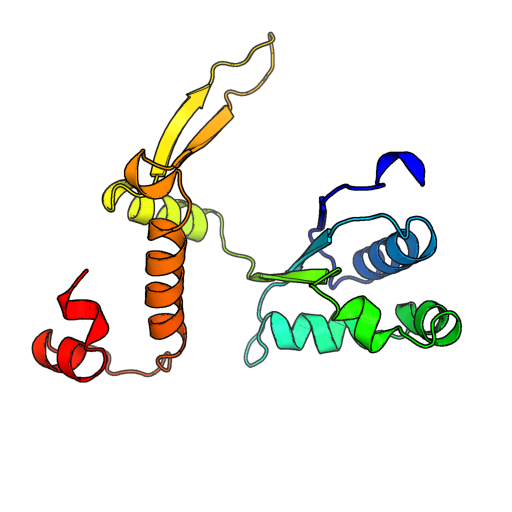Protein AF-A0A067C9K8-F1 (afdb_monomer)

InterPro domains:
  IPR013120 Fatty acyl-CoA reductase-like, NAD-binding domain [PF07993] (12-71)
  IPR026055 Fatty acyl-CoA reductase [PTHR11011] (2-94)
  IPR036291 NAD(P)-binding domain superfamily [SSF51735] (4-48)

Structure (mmCIF, N/CA/C/O backbone):
data_AF-A0A067C9K8-F1
#
_entry.id   AF-A0A067C9K8-F1
#
loop_
_atom_site.group_PDB
_atom_site.id
_atom_site.type_sym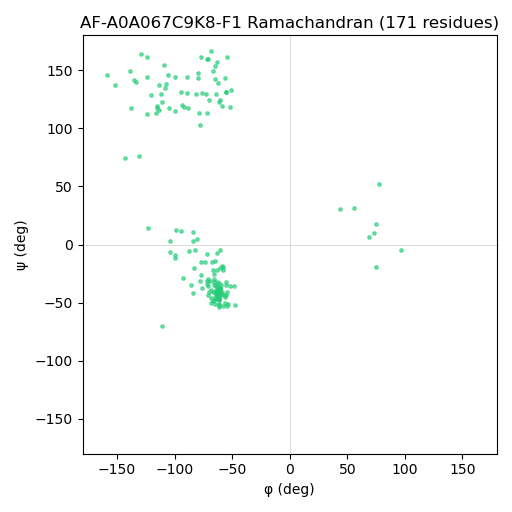bol
_atom_site.label_atom_id
_atom_site.label_alt_id
_atom_site.label_comp_id
_atom_site.label_asym_id
_atom_site.label_entity_id
_atom_site.label_seq_id
_atom_site.pdbx_PDB_ins_code
_atom_site.Cartn_x
_atom_site.Cartn_y
_atom_site.Cartn_z
_atom_site.occupancy
_atom_site.B_iso_or_equiv
_atom_site.auth_seq_id
_atom_site.auth_comp_id
_atom_site.auth_asym_id
_atom_site.auth_atom_id
_atom_site.pdbx_PDB_model_num
ATOM 1 N N . MET A 1 1 ? -20.841 9.769 6.646 1.00 53.81 1 MET A N 1
ATOM 2 C CA . MET A 1 1 ? -19.483 9.442 6.145 1.00 53.81 1 MET A CA 1
ATOM 3 C C . MET A 1 1 ? -19.339 7.938 5.972 1.00 53.81 1 MET A C 1
ATOM 5 O O . MET A 1 1 ? -18.773 7.542 4.965 1.00 53.81 1 MET A O 1
ATOM 9 N N . GLU A 1 2 ? -19.888 7.146 6.898 1.00 64.06 2 GLU A N 1
ATOM 10 C CA . GLU A 1 2 ? -19.815 5.675 6.917 1.00 64.06 2 GLU A CA 1
ATOM 11 C C . GLU A 1 2 ? -20.305 5.052 5.594 1.00 64.06 2 GLU A C 1
ATOM 13 O O . GLU A 1 2 ? -19.529 4.391 4.912 1.00 64.06 2 GLU A O 1
ATOM 18 N N . ASP A 1 3 ? -21.494 5.426 5.113 1.00 77.75 3 ASP A N 1
ATOM 19 C CA . ASP A 1 3 ? -22.035 4.878 3.853 1.00 77.75 3 ASP A CA 1
ATOM 20 C C . ASP A 1 3 ? -21.243 5.269 2.596 1.00 77.75 3 ASP A C 1
ATOM 22 O O . ASP A 1 3 ? -21.287 4.584 1.577 1.00 77.75 3 ASP A O 1
ATOM 26 N N . PHE A 1 4 ? -20.519 6.395 2.624 1.00 85.38 4 PHE A N 1
ATOM 27 C CA . PHE A 1 4 ? -19.837 6.883 1.425 1.00 85.38 4 PHE A CA 1
ATOM 28 C C . PHE A 1 4 ? -18.624 6.024 1.064 1.00 85.38 4 PHE A C 1
ATOM 30 O O . PHE A 1 4 ? -18.295 5.934 -0.119 1.00 85.38 4 PHE A O 1
ATOM 37 N N . TYR A 1 5 ? -17.943 5.436 2.049 1.00 84.31 5 TYR A N 1
ATOM 38 C CA . TYR A 1 5 ? -16.722 4.652 1.832 1.00 84.31 5 TYR A CA 1
ATOM 39 C C . TYR A 1 5 ? -16.938 3.137 1.928 1.00 84.31 5 TYR A C 1
ATOM 41 O O . TYR A 1 5 ? -16.024 2.387 1.585 1.00 84.31 5 TYR A O 1
ATOM 49 N N . ALA A 1 6 ? -18.135 2.691 2.317 1.00 86.88 6 ALA A N 1
ATOM 50 C CA . ALA A 1 6 ? -18.510 1.283 2.305 1.00 86.88 6 ALA A CA 1
ATOM 51 C C . ALA A 1 6 ? -18.311 0.659 0.907 1.00 86.88 6 ALA A C 1
ATOM 53 O O . ALA A 1 6 ? -18.695 1.233 -0.115 1.00 86.88 6 ALA A O 1
ATOM 54 N N . GLY A 1 7 ? -17.649 -0.496 0.864 1.00 85.12 7 GLY A N 1
ATOM 55 C CA . GLY A 1 7 ? -17.315 -1.259 -0.338 1.00 85.12 7 GLY A CA 1
ATOM 56 C C . GLY A 1 7 ? -16.277 -0.619 -1.265 1.00 85.12 7 GLY A C 1
ATOM 57 O O . GLY A 1 7 ? -16.066 -1.123 -2.366 1.00 85.12 7 GLY A O 1
ATOM 58 N N . LYS A 1 8 ? -15.640 0.500 -0.884 1.00 86.75 8 LYS A N 1
ATOM 59 C CA . LYS A 1 8 ? -14.689 1.211 -1.756 1.00 86.75 8 LYS A CA 1
ATOM 60 C C . LYS A 1 8 ? -13.235 0.899 -1.423 1.00 86.75 8 LYS A C 1
ATOM 62 O O . LYS A 1 8 ? -12.847 0.828 -0.260 1.00 86.75 8 LYS A O 1
ATOM 67 N N . GLY A 1 9 ? -12.413 0.839 -2.470 1.00 87.69 9 GLY A N 1
ATOM 68 C CA . GLY A 1 9 ? -10.959 0.930 -2.371 1.00 87.69 9 GLY A CA 1
ATOM 69 C C . GLY A 1 9 ? -10.497 2.390 -2.262 1.00 87.69 9 GLY A C 1
ATOM 70 O O . GLY A 1 9 ? -10.882 3.231 -3.074 1.00 87.69 9 GLY A O 1
ATOM 71 N N . LEU A 1 10 ? -9.656 2.704 -1.278 1.00 89.00 10 LEU A N 1
ATOM 72 C CA . LEU A 1 10 ? -9.126 4.040 -1.002 1.00 89.00 10 LEU A CA 1
ATOM 73 C C . LEU A 1 10 ? -7.634 4.089 -1.299 1.00 89.00 10 LEU A C 1
ATOM 75 O O . LEU A 1 10 ? -6.885 3.271 -0.788 1.00 89.00 10 LEU A O 1
ATOM 79 N N . PHE A 1 11 ? -7.172 5.068 -2.073 1.00 89.44 11 PHE A N 1
ATOM 80 C CA . PHE A 1 11 ? -5.742 5.289 -2.300 1.00 89.44 11 PHE A CA 1
ATOM 81 C C . PHE A 1 11 ? -5.259 6.508 -1.513 1.00 89.44 11 PHE A C 1
ATOM 83 O O . PHE A 1 11 ? -5.710 7.628 -1.749 1.00 89.44 11 PHE A O 1
ATOM 90 N N . LEU A 1 12 ? -4.336 6.290 -0.577 1.00 87.69 12 LEU A N 1
ATOM 91 C CA . LEU A 1 12 ? -3.800 7.302 0.320 1.00 87.69 12 LEU A CA 1
ATOM 92 C C . LEU A 1 12 ? -2.308 7.542 0.066 1.00 87.69 12 LEU A C 1
ATOM 94 O O . LEU A 1 12 ? -1.445 6.684 0.275 1.00 87.69 12 LEU A O 1
ATOM 98 N N . THR A 1 13 ? -1.984 8.777 -0.298 1.00 87.06 13 THR A N 1
ATOM 99 C CA . THR A 1 13 ? -0.607 9.276 -0.319 1.00 87.06 13 THR A CA 1
ATOM 100 C C . THR A 1 13 ? -0.238 9.873 1.034 1.00 87.06 13 THR A C 1
ATOM 102 O O . THR A 1 13 ? -1.067 10.505 1.683 1.00 87.06 13 THR A O 1
ATOM 105 N N . GLY A 1 14 ? 1.017 9.714 1.465 1.00 86.25 14 GLY A N 1
ATOM 106 C CA . GLY A 1 14 ? 1.470 10.274 2.744 1.00 86.25 14 GLY A CA 1
ATOM 107 C C . GLY A 1 14 ? 0.977 9.509 3.978 1.00 86.25 14 GLY A C 1
ATOM 108 O O . GLY A 1 14 ? 1.062 10.032 5.087 1.00 86.25 14 GLY A O 1
ATOM 109 N N . GLY A 1 15 ? 0.520 8.260 3.816 1.00 88.62 15 GLY A N 1
ATOM 110 C CA . GLY A 1 15 ? 0.012 7.430 4.916 1.00 88.62 15 GLY A CA 1
ATOM 111 C C . GLY A 1 15 ? 1.028 7.142 6.030 1.00 88.62 15 GLY A C 1
ATOM 112 O O . GLY A 1 15 ? 0.629 6.874 7.154 1.00 88.62 15 GLY A O 1
ATOM 113 N N . THR A 1 16 ? 2.337 7.273 5.771 1.00 90.31 16 THR A N 1
ATOM 114 C CA . THR A 1 16 ? 3.371 7.166 6.822 1.00 90.31 16 THR A CA 1
ATOM 115 C C . THR A 1 16 ? 3.487 8.414 7.708 1.00 90.31 16 THR A C 1
ATOM 117 O O . THR A 1 16 ? 4.153 8.375 8.740 1.00 90.31 16 THR A O 1
ATOM 120 N N . GLY A 1 17 ? 2.913 9.548 7.293 1.00 90.75 17 GLY A N 1
ATOM 121 C CA . GLY A 1 17 ? 2.909 10.789 8.070 1.00 90.75 17 GLY A CA 1
ATOM 122 C C . GLY A 1 17 ? 1.888 10.749 9.209 1.00 90.75 17 GLY A C 1
ATOM 123 O O . GLY A 1 17 ? 0.956 9.954 9.184 1.00 90.75 17 GLY A O 1
ATOM 124 N N . PHE A 1 18 ? 2.035 11.625 10.205 1.00 93.44 18 PHE A N 1
ATOM 125 C CA . PHE A 1 18 ? 1.148 11.649 11.377 1.00 93.44 18 PHE A CA 1
ATOM 126 C C . PHE A 1 18 ? -0.340 11.753 10.998 1.00 93.44 18 PHE A C 1
ATOM 128 O O . PHE A 1 18 ? -1.125 10.889 11.377 1.00 93.44 18 PHE A O 1
ATOM 135 N N . ILE A 1 19 ? -0.707 12.740 10.173 1.00 94.06 19 ILE A N 1
ATOM 136 C CA . ILE A 1 19 ? -2.093 12.926 9.712 1.00 94.06 19 ILE A CA 1
ATOM 137 C C . ILE A 1 19 ? -2.586 11.728 8.899 1.00 94.06 19 ILE A C 1
ATOM 139 O O . ILE A 1 19 ? -3.705 11.274 9.110 1.00 94.06 19 ILE A O 1
ATOM 143 N N . GLY A 1 20 ? -1.745 11.171 8.021 1.00 93.44 20 GLY A N 1
ATOM 144 C CA . GLY A 1 20 ? -2.0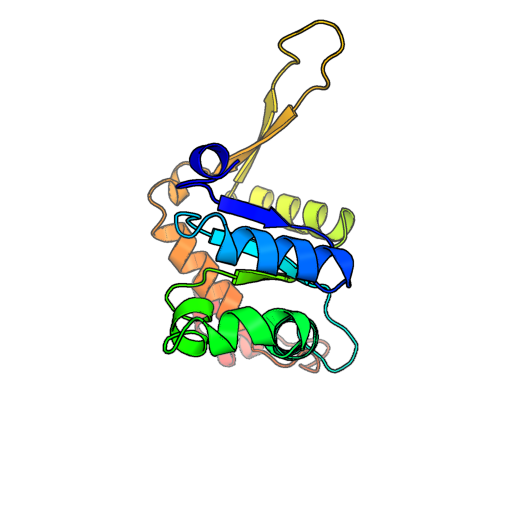96 9.986 7.237 1.00 93.44 20 GLY A CA 1
ATOM 145 C C . GLY A 1 20 ? -2.497 8.808 8.125 1.00 93.44 20 GLY A C 1
ATOM 146 O O . GLY A 1 20 ? -3.521 8.180 7.885 1.00 93.44 20 GLY A O 1
ATOM 147 N N . LYS A 1 21 ? -1.757 8.573 9.212 1.00 94.06 21 LYS A N 1
ATOM 148 C CA . LYS A 1 21 ? -2.065 7.515 10.184 1.00 94.06 21 LYS A CA 1
ATOM 149 C C . LYS A 1 21 ? -3.358 7.761 10.949 1.00 94.06 21 LYS A C 1
ATOM 151 O O . LYS A 1 21 ? -4.123 6.823 11.136 1.00 94.06 21 LYS A O 1
ATOM 156 N N . VAL A 1 22 ? -3.615 9.005 11.356 1.00 94.88 22 VAL A N 1
ATOM 157 C CA . VAL A 1 22 ? -4.879 9.378 12.014 1.00 94.88 22 VAL A CA 1
ATOM 158 C C . VAL A 1 22 ? -6.064 9.149 11.076 1.00 94.88 22 VAL A C 1
ATOM 160 O O . VAL A 1 22 ? -7.081 8.611 11.500 1.00 94.88 22 VAL A O 1
ATOM 163 N N . VAL A 1 23 ? -5.930 9.511 9.796 1.00 93.44 23 VAL A N 1
ATOM 164 C CA . VAL A 1 23 ? -6.969 9.267 8.786 1.00 93.44 23 VAL A CA 1
ATOM 165 C C . VAL A 1 23 ? -7.211 7.770 8.607 1.00 93.44 23 VAL A C 1
ATOM 167 O O . VAL A 1 23 ? -8.363 7.350 8.636 1.00 93.44 23 VAL A O 1
ATOM 170 N N . ILE A 1 24 ? -6.151 6.964 8.479 1.00 92.25 24 ILE A N 1
ATOM 171 C CA . ILE A 1 24 ? -6.270 5.503 8.381 1.00 92.25 24 ILE A CA 1
ATOM 172 C C . ILE A 1 24 ? -6.991 4.941 9.613 1.00 92.25 24 ILE A C 1
ATOM 174 O O . ILE A 1 24 ? -7.993 4.256 9.452 1.00 92.25 24 ILE A O 1
ATOM 178 N N . GLU A 1 25 ? -6.542 5.252 10.835 1.00 92.19 25 GLU A N 1
ATOM 179 C CA . GLU A 1 25 ? -7.184 4.762 12.069 1.00 92.19 25 GLU A CA 1
ATOM 180 C C . GLU A 1 25 ? -8.666 5.129 12.124 1.00 92.19 25 GLU A C 1
ATOM 182 O O . GLU A 1 25 ? -9.511 4.277 12.400 1.00 92.19 25 GLU A O 1
ATOM 187 N N . LYS A 1 26 ? -8.991 6.384 11.797 1.00 91.88 26 LYS A N 1
ATOM 188 C CA . LYS A 1 26 ? -10.362 6.882 11.838 1.00 91.88 26 LYS A CA 1
ATOM 189 C C . LYS A 1 26 ? -11.255 6.172 10.825 1.00 91.88 26 LYS A C 1
ATOM 191 O O . LYS A 1 26 ? -12.394 5.855 11.161 1.00 91.88 26 LYS A O 1
ATOM 196 N N . LEU A 1 27 ? -10.750 5.928 9.616 1.00 90.88 27 LEU A N 1
ATOM 197 C CA . LEU A 1 27 ? -11.460 5.184 8.575 1.00 90.88 27 LEU A CA 1
ATOM 198 C C . LEU A 1 27 ? -11.713 3.741 9.010 1.00 90.88 27 LEU A C 1
ATOM 200 O O . LEU A 1 27 ? -12.846 3.284 8.938 1.00 90.88 27 LEU A O 1
ATOM 204 N N . LEU A 1 28 ? -10.697 3.064 9.549 1.00 88.94 28 LEU A N 1
ATOM 205 C CA . LEU A 1 28 ? -10.829 1.682 10.019 1.00 88.94 28 LEU A CA 1
ATOM 206 C C . LEU A 1 28 ? -11.821 1.534 11.177 1.00 88.94 28 LEU A C 1
ATOM 208 O O . LEU A 1 28 ? -12.486 0.509 11.287 1.00 88.94 28 LEU A O 1
ATOM 212 N N . ARG A 1 29 ? -11.935 2.549 12.039 1.00 88.88 29 ARG A N 1
ATOM 213 C CA . ARG A 1 29 ? -12.840 2.514 13.194 1.00 88.88 29 ARG A CA 1
ATOM 214 C C . ARG A 1 29 ? -14.268 2.951 12.875 1.00 88.88 29 ARG A C 1
ATOM 216 O O . ARG A 1 29 ? -15.199 2.446 13.488 1.00 88.88 29 ARG A O 1
ATOM 223 N N . CYS A 1 30 ? -14.451 3.916 11.975 1.00 88.69 30 CYS A N 1
ATOM 224 C CA . CYS A 1 30 ? -15.773 4.463 11.645 1.00 88.69 30 CYS A CA 1
ATOM 225 C C . CYS A 1 30 ? -16.368 3.887 10.359 1.00 88.69 30 CYS A C 1
ATOM 227 O O . CYS A 1 30 ? -17.503 4.194 10.025 1.00 88.69 30 CYS A O 1
ATOM 229 N N . THR A 1 31 ? -15.620 3.126 9.568 1.00 86.44 31 THR A N 1
ATOM 230 C CA . THR A 1 31 ? -16.145 2.542 8.331 1.00 86.44 31 THR A CA 1
ATOM 231 C C . THR A 1 31 ? -15.557 1.149 8.131 1.00 86.44 31 THR A C 1
ATOM 233 O O . THR A 1 31 ? -14.657 0.969 7.310 1.00 86.44 31 THR A O 1
ATOM 236 N N . PRO A 1 32 ? -16.036 0.159 8.908 1.00 78.25 32 PRO A N 1
ATOM 237 C CA . PRO A 1 32 ? -15.504 -1.202 8.859 1.00 78.25 32 PRO A CA 1
ATOM 238 C C . PRO A 1 32 ? -15.706 -1.869 7.492 1.00 78.25 32 PRO A C 1
ATOM 240 O O . PRO A 1 32 ? -14.949 -2.769 7.151 1.00 78.25 32 PRO A O 1
ATOM 243 N N . ASP A 1 33 ? -16.665 -1.385 6.698 1.00 85.44 33 ASP A N 1
ATOM 244 C CA . ASP A 1 33 ? -17.019 -1.938 5.388 1.00 85.44 33 ASP A CA 1
ATOM 245 C C . ASP A 1 33 ? -16.134 -1.425 4.237 1.00 85.44 33 ASP A C 1
ATOM 247 O O . ASP A 1 33 ? -16.470 -1.617 3.071 1.00 85.44 33 ASP A O 1
ATOM 251 N N . ILE A 1 34 ? -15.025 -0.732 4.514 1.00 87.94 34 ILE A N 1
ATOM 252 C CA . ILE A 1 34 ? -14.042 -0.376 3.476 1.00 87.94 34 ILE A CA 1
ATOM 253 C C . ILE A 1 34 ? -13.424 -1.658 2.906 1.00 87.94 34 ILE A C 1
ATOM 255 O O . ILE A 1 34 ? -12.910 -2.484 3.654 1.00 87.94 34 ILE A O 1
ATOM 259 N N . ASP A 1 35 ? -13.403 -1.783 1.577 1.00 86.69 35 ASP A N 1
ATOM 260 C CA . ASP A 1 35 ? -12.818 -2.947 0.897 1.00 86.69 35 ASP A CA 1
ATOM 261 C C . ASP A 1 35 ? -11.288 -2.979 1.060 1.00 86.69 35 ASP A C 1
ATOM 263 O O . ASP A 1 35 ? -10.696 -3.982 1.466 1.00 86.69 35 ASP A O 1
ATOM 267 N N . LYS A 1 36 ? -10.613 -1.857 0.763 1.00 88.19 36 LYS A N 1
ATOM 268 C CA . LYS A 1 36 ? -9.145 -1.788 0.809 1.00 88.19 36 LYS A CA 1
ATOM 269 C C . LYS A 1 36 ? -8.621 -0.363 0.948 1.00 88.19 36 LYS A C 1
ATOM 271 O O . LYS A 1 36 ? -9.160 0.563 0.358 1.00 88.19 36 LYS A O 1
ATOM 276 N N . ILE A 1 37 ? -7.518 -0.179 1.664 1.00 89.81 37 ILE A N 1
ATOM 277 C CA . ILE A 1 37 ? -6.744 1.063 1.758 1.00 89.81 37 ILE A CA 1
ATOM 278 C C . ILE A 1 37 ? -5.352 0.815 1.170 1.00 89.81 37 ILE A C 1
ATOM 280 O O . ILE A 1 37 ? -4.519 0.091 1.699 1.00 89.81 37 ILE A O 1
ATOM 284 N N . TYR A 1 38 ? -5.058 1.455 0.057 1.00 88.19 38 TYR A N 1
ATOM 285 C CA . TYR A 1 38 ? -3.768 1.416 -0.604 1.00 88.19 38 TYR A CA 1
ATOM 286 C C . TYR A 1 38 ? -2.921 2.601 -0.141 1.00 88.19 38 TYR A C 1
ATOM 288 O O . TYR A 1 38 ? -3.297 3.752 -0.336 1.00 88.19 38 TYR A O 1
ATOM 296 N N . VAL A 1 39 ? -1.762 2.343 0.454 1.00 87.12 39 VAL A N 1
ATOM 297 C CA . VAL A 1 39 ? -0.854 3.364 0.977 1.00 87.12 39 VAL A CA 1
ATOM 298 C C . VAL A 1 39 ? 0.411 3.424 0.132 1.00 87.12 39 VAL A C 1
ATOM 300 O O . VAL A 1 39 ? 1.152 2.453 0.001 1.00 87.12 39 VAL A O 1
ATOM 303 N N . LEU A 1 40 ? 0.720 4.597 -0.415 1.00 86.31 40 LEU A N 1
ATOM 304 C CA . LEU A 1 40 ? 1.990 4.795 -1.107 1.00 86.31 40 LEU A CA 1
ATOM 305 C C . LEU A 1 40 ? 3.116 5.008 -0.084 1.00 86.31 40 LEU A C 1
ATOM 307 O O . LEU A 1 40 ? 3.157 6.028 0.611 1.00 86.31 40 LEU A O 1
ATOM 311 N N . VAL A 1 41 ? 4.048 4.059 -0.006 1.00 86.00 41 VAL A N 1
ATOM 312 C CA . VAL A 1 41 ? 5.186 4.081 0.917 1.00 86.00 41 VAL A CA 1
ATOM 313 C C . VAL A 1 41 ? 6.479 4.181 0.119 1.00 86.00 41 VAL A C 1
ATOM 315 O O . VAL A 1 41 ? 6.838 3.306 -0.660 1.00 86.00 41 VAL A O 1
ATOM 318 N N . ARG A 1 42 ? 7.226 5.267 0.312 1.00 82.44 42 ARG A N 1
ATOM 319 C CA . ARG A 1 42 ? 8.542 5.423 -0.322 1.00 82.44 42 ARG A CA 1
ATOM 320 C C . ARG A 1 42 ? 9.582 4.564 0.410 1.00 82.44 42 ARG A C 1
ATOM 322 O O . ARG A 1 42 ? 9.668 4.703 1.628 1.00 82.44 42 ARG A O 1
ATOM 329 N N . PRO A 1 43 ? 10.406 3.738 -0.247 1.00 82.25 43 PRO A N 1
ATOM 330 C CA . PRO A 1 43 ? 11.504 3.062 0.446 1.00 82.25 43 PRO A CA 1
ATOM 331 C C . PRO A 1 43 ? 12.521 4.077 1.004 1.00 82.25 43 PRO A C 1
ATOM 333 O O . PRO A 1 43 ? 12.607 5.222 0.547 1.00 82.25 43 PRO A O 1
ATOM 336 N N . LYS A 1 44 ? 13.281 3.672 2.026 1.00 84.06 44 LYS A N 1
ATOM 337 C CA . LYS A 1 44 ? 14.433 4.421 2.562 1.00 84.06 44 LYS A CA 1
ATOM 338 C C . LYS A 1 44 ? 15.673 3.525 2.516 1.00 84.06 44 LYS A C 1
ATOM 340 O O . LYS A 1 44 ? 15.551 2.310 2.413 1.00 84.06 44 LYS A O 1
ATOM 345 N N . LYS A 1 45 ? 16.877 4.104 2.597 1.00 85.12 45 LYS A N 1
ATOM 346 C CA . LYS A 1 45 ? 18.130 3.325 2.609 1.00 85.12 45 LYS A CA 1
ATOM 347 C C . LYS A 1 45 ? 18.059 2.241 3.697 1.00 85.12 45 LYS A C 1
ATOM 349 O O . LYS A 1 45 ? 17.886 2.571 4.867 1.00 85.12 45 LYS A O 1
ATOM 354 N N . GLY A 1 46 ? 18.147 0.974 3.287 1.00 86.06 46 GLY A N 1
ATOM 355 C CA . GLY A 1 46 ? 18.076 -0.188 4.179 1.00 86.06 46 GLY A CA 1
ATOM 356 C C . GLY A 1 46 ? 16.689 -0.521 4.746 1.00 86.06 46 GLY A C 1
ATOM 357 O O . GLY A 1 46 ? 16.616 -1.340 5.651 1.00 86.06 46 GLY A O 1
ATOM 358 N N . ARG A 1 47 ? 15.602 0.103 4.266 1.00 84.44 47 ARG A N 1
ATOM 359 C CA . ARG A 1 47 ? 14.223 -0.210 4.681 1.00 84.44 47 ARG A CA 1
ATOM 360 C C . ARG A 1 47 ? 13.284 -0.240 3.479 1.00 84.44 47 ARG A C 1
ATOM 362 O O . ARG A 1 47 ? 13.082 0.793 2.827 1.00 84.44 47 ARG A O 1
ATOM 369 N N . SER A 1 48 ? 12.697 -1.403 3.211 1.00 83.75 48 SER A N 1
ATOM 370 C CA . SER A 1 48 ? 11.714 -1.576 2.140 1.00 83.75 48 SER A CA 1
ATOM 371 C C . SER A 1 48 ? 10.408 -0.836 2.452 1.00 83.75 48 SER A C 1
ATOM 373 O O . SER A 1 48 ? 10.171 -0.387 3.577 1.00 83.75 48 SER A O 1
ATOM 375 N N . ALA A 1 49 ? 9.537 -0.685 1.452 1.00 84.06 49 ALA A N 1
ATOM 376 C CA . ALA A 1 49 ? 8.198 -0.148 1.685 1.00 84.06 49 ALA A CA 1
ATOM 377 C C . ALA A 1 49 ? 7.370 -1.020 2.647 1.00 84.06 49 ALA A C 1
ATOM 379 O O . ALA A 1 49 ? 6.606 -0.465 3.436 1.00 84.06 49 ALA A O 1
ATOM 380 N N . ALA A 1 50 ? 7.572 -2.341 2.631 1.00 84.38 50 ALA A N 1
ATOM 381 C CA . ALA A 1 50 ? 6.940 -3.267 3.566 1.00 84.38 50 ALA A CA 1
ATOM 382 C C . ALA A 1 50 ? 7.412 -3.011 5.002 1.00 84.38 50 ALA A C 1
ATOM 384 O O . ALA A 1 50 ? 6.586 -2.755 5.876 1.00 84.38 50 ALA A O 1
ATOM 385 N N . ASP A 1 51 ? 8.732 -2.960 5.218 1.00 86.69 51 ASP A N 1
ATOM 386 C CA . ASP A 1 51 ? 9.316 -2.699 6.543 1.00 86.69 51 ASP A CA 1
ATOM 387 C C . ASP A 1 51 ? 8.839 -1.357 7.094 1.00 86.69 51 ASP A C 1
ATOM 389 O O . ASP A 1 51 ? 8.529 -1.222 8.272 1.00 86.69 51 ASP A O 1
ATOM 393 N N . ARG A 1 52 ? 8.766 -0.342 6.225 1.00 89.81 52 ARG A N 1
ATOM 394 C CA . ARG A 1 52 ? 8.291 0.989 6.601 1.00 89.81 52 ARG A CA 1
ATOM 395 C C . ARG A 1 52 ? 6.797 1.029 6.880 1.00 89.81 52 ARG A C 1
ATOM 397 O O . ARG A 1 52 ? 6.393 1.805 7.738 1.00 89.81 52 ARG A O 1
ATOM 404 N N . LEU A 1 53 ? 5.973 0.264 6.167 1.00 88.38 53 LEU A N 1
ATOM 405 C CA . LEU A 1 53 ? 4.554 0.158 6.501 1.00 88.38 53 LEU A CA 1
ATOM 406 C C . LEU A 1 53 ? 4.402 -0.426 7.912 1.00 88.38 53 LEU A C 1
ATOM 408 O O . LEU A 1 53 ? 3.697 0.145 8.742 1.00 88.38 53 LEU A O 1
ATOM 412 N N . GLU A 1 54 ? 5.130 -1.501 8.192 1.00 88.25 54 GLU A N 1
ATOM 413 C CA . GLU A 1 54 ? 5.120 -2.173 9.488 1.00 88.25 54 GLU A CA 1
ATOM 414 C C . GLU A 1 54 ? 5.601 -1.244 10.617 1.00 88.25 54 GLU A C 1
ATOM 416 O O . GLU A 1 54 ? 4.887 -0.983 11.590 1.00 88.25 54 GLU A O 1
ATOM 421 N N . SER A 1 55 ? 6.791 -0.655 10.455 1.00 89.94 55 SER A N 1
ATOM 422 C CA . SER A 1 55 ? 7.436 0.154 11.493 1.00 89.94 55 SER A CA 1
ATOM 423 C C . SER A 1 55 ? 6.842 1.551 11.651 1.00 89.94 55 SER A C 1
ATOM 425 O O . SER A 1 55 ? 6.795 2.089 12.753 1.00 89.94 55 SER A O 1
ATOM 427 N N . ASP A 1 56 ? 6.448 2.199 10.552 1.00 91.81 56 ASP A N 1
ATOM 428 C CA . ASP A 1 56 ? 6.039 3.605 10.597 1.00 91.81 56 ASP A CA 1
ATOM 429 C C . ASP A 1 56 ? 4.515 3.744 10.788 1.00 91.81 56 ASP A C 1
ATOM 431 O O . ASP A 1 56 ? 4.081 4.753 11.361 1.00 91.81 56 ASP A O 1
ATOM 435 N N . VAL A 1 57 ? 3.714 2.766 10.323 1.00 90.31 57 VAL A N 1
ATOM 436 C CA . VAL A 1 57 ? 2.235 2.795 10.320 1.00 90.31 57 VAL A CA 1
ATOM 437 C C . VAL A 1 57 ? 1.640 1.791 11.304 1.00 90.31 57 VAL A C 1
ATOM 439 O O . VAL A 1 57 ? 1.102 2.235 12.314 1.00 90.31 57 VAL A O 1
ATOM 442 N N . ILE A 1 58 ? 1.737 0.483 11.044 1.00 89.25 58 ILE A N 1
ATOM 443 C CA . ILE A 1 58 ? 0.986 -0.557 11.781 1.00 89.25 58 ILE A CA 1
ATOM 444 C C . ILE A 1 58 ? 1.360 -0.565 13.269 1.00 89.25 58 ILE A C 1
ATOM 446 O O . ILE A 1 58 ? 0.494 -0.490 14.142 1.00 89.25 58 ILE A O 1
ATOM 450 N N . SER A 1 59 ? 2.658 -0.538 13.570 1.00 90.56 59 SER A N 1
ATOM 451 C CA . SER A 1 59 ? 3.164 -0.511 14.949 1.00 90.56 59 SER A CA 1
ATOM 452 C C . SER A 1 59 ? 2.946 0.826 15.675 1.00 90.56 59 SER A C 1
ATOM 454 O O . SER A 1 59 ? 3.141 0.901 16.891 1.00 90.56 59 SER A O 1
ATOM 456 N N . SER A 1 60 ? 2.484 1.879 14.990 1.00 93.81 60 SER A N 1
ATOM 457 C CA . SER A 1 60 ? 2.304 3.206 15.582 1.00 93.81 60 SER A CA 1
ATOM 458 C C . SER A 1 60 ? 1.280 3.198 16.724 1.00 93.81 60 SER A C 1
ATOM 460 O O . SER A 1 60 ? 0.190 2.640 16.605 1.00 93.81 60 SER A O 1
ATOM 462 N N . ALA A 1 61 ? 1.586 3.938 17.796 1.00 94.56 61 ALA A N 1
ATOM 463 C CA . ALA A 1 61 ? 0.707 4.089 18.961 1.00 94.56 61 ALA A CA 1
ATOM 464 C C . ALA A 1 61 ? -0.688 4.671 18.648 1.00 94.56 61 ALA A C 1
ATOM 466 O O . ALA A 1 61 ? -1.615 4.496 19.432 1.00 94.56 61 ALA A O 1
ATOM 467 N N . ILE A 1 62 ? -0.860 5.326 17.492 1.00 94.75 62 ILE A N 1
ATOM 468 C CA . ILE A 1 62 ? -2.167 5.801 17.007 1.00 94.75 62 ILE A CA 1
ATOM 469 C C . ILE A 1 62 ? -3.173 4.642 16.927 1.00 94.75 62 ILE A C 1
ATOM 471 O O . ILE A 1 62 ? -4.339 4.825 17.254 1.00 94.75 62 ILE A O 1
ATOM 475 N N . PHE A 1 63 ? -2.713 3.438 16.580 1.00 92.94 63 PHE A N 1
ATOM 476 C CA . PHE A 1 63 ? -3.558 2.250 16.478 1.00 92.94 63 PHE A CA 1
ATOM 477 C C . PHE A 1 63 ? -3.784 1.532 17.816 1.00 92.94 63 PHE A C 1
ATOM 479 O O . PHE A 1 63 ? -4.434 0.494 17.824 1.00 92.94 63 PHE A O 1
ATOM 486 N N . ASN A 1 64 ? -3.285 2.040 18.952 1.00 94.12 64 ASN A N 1
ATOM 487 C CA . ASN A 1 64 ? -3.452 1.374 20.255 1.00 94.12 64 ASN A CA 1
ATOM 488 C C . ASN A 1 64 ? -4.922 1.222 20.644 1.00 94.12 64 ASN A C 1
ATOM 490 O O . ASN A 1 64 ? -5.316 0.185 21.168 1.00 94.12 64 ASN A O 1
ATOM 494 N N . ARG A 1 65 ? -5.738 2.239 20.347 1.00 92.75 65 ARG A N 1
ATOM 495 C CA . ARG A 1 65 ? -7.180 2.178 20.575 1.00 92.75 65 ARG A CA 1
ATOM 496 C C . ARG A 1 65 ? -7.810 1.051 19.759 1.00 92.75 65 ARG A C 1
ATOM 498 O O . ARG A 1 65 ? -8.465 0.189 20.333 1.00 92.75 65 ARG A O 1
ATOM 505 N N . LEU A 1 66 ? -7.548 1.027 18.452 1.00 89.88 66 LEU A N 1
ATOM 506 C CA . LEU A 1 66 ? -8.070 -0.006 17.559 1.00 89.88 66 LEU A CA 1
ATOM 507 C C . LEU A 1 66 ? -7.589 -1.408 17.977 1.00 89.88 66 LEU A C 1
ATOM 509 O O . LEU A 1 66 ? -8.389 -2.333 17.989 1.00 89.88 66 LEU A O 1
ATOM 513 N N . ARG A 1 67 ? -6.329 -1.543 18.420 1.00 91.25 67 ARG A N 1
ATOM 514 C CA . ARG A 1 67 ? -5.777 -2.774 19.020 1.00 91.25 67 ARG A CA 1
ATOM 515 C C . ARG A 1 67 ? -6.499 -3.209 20.294 1.00 91.25 67 ARG A C 1
ATOM 517 O O . ARG A 1 67 ? -6.656 -4.398 20.517 1.00 91.25 67 ARG A O 1
ATOM 524 N N . SER A 1 68 ? -6.917 -2.266 21.139 1.00 92.50 68 SER A N 1
ATOM 525 C CA . SER A 1 68 ? -7.650 -2.585 22.371 1.00 92.50 68 SER A CA 1
ATOM 526 C C . SER A 1 68 ? -9.124 -2.915 22.129 1.00 92.50 68 SER A C 1
ATOM 528 O O . SER A 1 68 ? -9.700 -3.712 22.859 1.00 92.50 68 SER A O 1
ATOM 530 N N . GLU A 1 69 ? -9.733 -2.307 21.107 1.00 90.62 69 GLU A N 1
ATOM 531 C CA . GLU A 1 69 ? -11.143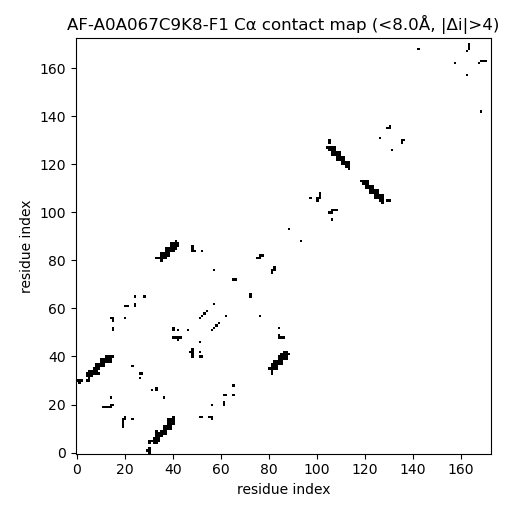 -2.505 20.754 1.00 90.62 69 GLU A CA 1
ATOM 532 C C . GLU A 1 69 ? -11.348 -3.766 19.892 1.00 90.62 69 GLU A C 1
ATOM 534 O O . GLU A 1 69 ? -12.459 -4.290 19.834 1.00 90.62 69 GLU A O 1
ATOM 539 N N . ARG A 1 70 ? -10.291 -4.274 19.240 1.00 86.19 70 ARG A N 1
ATOM 540 C CA . ARG A 1 70 ? -10.333 -5.446 18.356 1.00 86.19 70 ARG A CA 1
ATOM 541 C C . ARG A 1 70 ? -9.351 -6.529 18.787 1.00 86.19 70 ARG A C 1
ATOM 543 O O . ARG A 1 70 ? -8.142 -6.379 18.629 1.00 86.19 70 ARG A O 1
ATOM 550 N N . SER A 1 71 ? -9.879 -7.664 19.241 1.00 86.69 71 SER A N 1
ATOM 551 C CA . SER A 1 71 ? -9.078 -8.859 19.549 1.00 86.69 71 SER A CA 1
ATOM 552 C C . SER A 1 71 ? -8.438 -9.488 18.308 1.00 86.69 71 SER A C 1
ATOM 554 O O . SER A 1 71 ? -7.441 -10.193 18.425 1.00 86.69 71 SER A O 1
ATOM 556 N N . ASP A 1 72 ? -8.990 -9.217 17.124 1.00 86.00 72 ASP A N 1
ATOM 557 C CA . ASP A 1 72 ? -8.509 -9.703 15.838 1.00 86.00 72 ASP A CA 1
ATOM 558 C C . ASP A 1 72 ? -7.575 -8.714 15.128 1.00 86.00 72 ASP A C 1
ATOM 560 O O . ASP A 1 72 ? -7.299 -8.939 13.961 1.00 86.00 72 ASP A O 1
ATOM 564 N N . PHE A 1 73 ? -7.087 -7.641 15.770 1.00 85.38 73 PHE A N 1
ATOM 565 C CA . PHE A 1 73 ? -6.382 -6.534 15.098 1.00 85.38 73 PHE A CA 1
ATOM 566 C C . PHE A 1 73 ? -5.287 -6.973 14.119 1.00 85.38 73 PHE A C 1
ATOM 568 O O . PHE A 1 73 ? -5.298 -6.521 12.977 1.00 85.38 73 PHE A O 1
ATOM 575 N N . ASP A 1 74 ? -4.354 -7.828 14.545 1.00 78.94 74 ASP A N 1
ATOM 576 C CA . ASP A 1 74 ? -3.250 -8.253 13.679 1.00 78.94 74 ASP A CA 1
ATOM 577 C C . ASP A 1 74 ? -3.818 -8.972 12.459 1.00 78.94 74 ASP A C 1
ATOM 579 O O . ASP A 1 74 ? -3.580 -8.568 11.322 1.00 78.94 74 ASP A O 1
ATOM 583 N N . THR A 1 75 ? -4.684 -9.959 12.689 1.00 78.50 75 THR A N 1
ATOM 584 C CA . THR A 1 75 ? -5.391 -10.635 11.609 1.00 78.50 75 THR A CA 1
ATOM 585 C C . THR A 1 75 ? -6.161 -9.632 10.763 1.00 78.50 75 THR A C 1
ATOM 587 O O . THR A 1 75 ? -5.920 -9.616 9.584 1.00 78.50 75 THR A O 1
ATOM 590 N N . PHE A 1 76 ? -6.979 -8.727 11.289 1.00 81.50 76 PHE A N 1
ATOM 591 C CA . PHE A 1 76 ? -7.738 -7.714 10.544 1.00 81.50 76 PHE A CA 1
ATOM 592 C C . PHE A 1 76 ? -6.853 -6.832 9.649 1.00 81.50 76 PHE A C 1
ATOM 594 O O . PHE A 1 76 ? -7.171 -6.602 8.484 1.00 81.50 76 PHE A O 1
ATOM 601 N N . MET A 1 77 ? -5.704 -6.386 10.157 1.00 77.88 77 MET A N 1
ATOM 602 C CA . MET A 1 77 ? -4.744 -5.596 9.385 1.00 77.88 77 MET A CA 1
ATOM 603 C C . MET A 1 77 ? -4.068 -6.431 8.281 1.00 77.88 77 MET A C 1
ATOM 605 O O . MET A 1 77 ? -3.756 -5.889 7.215 1.00 77.88 77 MET A O 1
ATOM 609 N N . TYR A 1 78 ? -3.887 -7.742 8.501 1.00 66.88 78 TYR A N 1
ATOM 610 C CA . TYR A 1 78 ? -3.256 -8.686 7.566 1.00 66.88 78 TYR A CA 1
ATOM 611 C C . TYR A 1 78 ? -4.235 -9.554 6.738 1.00 66.88 78 TYR A C 1
ATOM 613 O O . TYR A 1 78 ? -3.808 -10.174 5.761 1.00 66.88 78 TYR A O 1
ATOM 621 N N . HIS A 1 79 ? -5.530 -9.589 7.059 1.00 52.84 79 HIS A N 1
ATOM 622 C CA . HIS A 1 79 ? -6.551 -10.464 6.476 1.00 52.84 79 HIS A CA 1
ATOM 623 C C . HIS A 1 79 ? -6.913 -9.869 5.125 1.00 52.84 79 HIS A C 1
ATOM 625 O O . HIS A 1 79 ? -7.525 -8.811 5.029 1.00 52.84 79 HIS A O 1
ATOM 631 N N . GLU A 1 80 ? -6.391 -10.490 4.072 1.00 49.50 80 GLU A N 1
ATOM 632 C CA . GLU A 1 80 ? -6.546 -10.104 2.663 1.00 49.50 80 GLU A CA 1
ATOM 633 C C . GLU A 1 80 ? -6.398 -8.594 2.333 1.00 49.50 80 GLU A C 1
ATOM 635 O O . GLU A 1 80 ? -6.850 -8.110 1.289 1.00 49.50 80 GLU A O 1
ATOM 640 N N . ARG A 1 81 ? -5.561 -7.912 3.138 1.00 56.47 81 ARG A N 1
ATOM 641 C CA . ARG A 1 81 ? -4.845 -6.645 2.879 1.00 56.47 81 ARG A CA 1
ATOM 642 C C . ARG A 1 81 ? -5.663 -5.360 2.979 1.00 56.47 81 ARG A C 1
ATOM 644 O O . ARG A 1 81 ? -5.560 -4.528 2.077 1.00 56.47 81 ARG A O 1
ATOM 651 N N . ILE A 1 82 ? -6.385 -5.138 4.079 1.00 67.88 82 ILE A N 1
ATOM 652 C CA . ILE A 1 82 ? -7.012 -3.830 4.344 1.00 67.88 82 ILE A CA 1
ATOM 653 C C . ILE A 1 82 ? -6.014 -2.687 4.141 1.00 67.88 82 ILE A C 1
ATOM 655 O O . ILE A 1 82 ? -6.397 -1.661 3.597 1.00 67.88 82 ILE A O 1
ATOM 659 N N . ILE A 1 83 ? -4.730 -2.870 4.480 1.00 68.25 83 ILE A N 1
ATOM 660 C CA . ILE A 1 83 ? -3.670 -1.957 4.044 1.00 68.25 83 ILE A CA 1
ATOM 661 C C . ILE A 1 83 ? -2.699 -2.646 3.084 1.00 68.25 83 ILE A C 1
ATOM 663 O O . ILE A 1 83 ? -1.955 -3.549 3.462 1.00 68.25 83 ILE A O 1
ATOM 667 N N . ALA A 1 84 ? -2.654 -2.181 1.838 1.00 73.81 84 ALA A N 1
ATOM 668 C CA . ALA A 1 84 ? -1.660 -2.591 0.848 1.00 73.81 84 ALA A CA 1
ATOM 669 C C . ALA A 1 84 ? -0.664 -1.453 0.612 1.00 73.81 84 ALA A C 1
ATOM 671 O O . ALA A 1 84 ? -1.075 -0.302 0.509 1.00 73.81 84 ALA A O 1
ATOM 672 N N . HIS A 1 85 ? 0.634 -1.746 0.501 1.00 72.00 85 HIS A N 1
ATOM 673 C CA . HIS A 1 85 ? 1.634 -0.722 0.200 1.00 72.00 85 HIS A CA 1
ATOM 674 C C . HIS A 1 85 ? 2.149 -0.810 -1.234 1.00 72.00 85 HIS A C 1
ATOM 676 O O . HIS A 1 85 ? 2.336 -1.895 -1.780 1.00 72.00 85 HIS A O 1
ATOM 682 N N . TYR A 1 86 ? 2.450 0.353 -1.806 1.00 70.88 86 TYR A N 1
ATOM 683 C CA . TYR A 1 86 ? 3.167 0.468 -3.073 1.00 70.88 86 TYR A CA 1
ATOM 684 C C . TYR A 1 86 ? 4.410 1.324 -2.900 1.00 70.88 86 TYR A C 1
ATOM 686 O O . TYR A 1 86 ? 4.394 2.314 -2.167 1.00 70.88 86 TYR A O 1
ATOM 694 N N . GLU A 1 87 ? 5.477 0.972 -3.609 1.00 73.31 87 GLU A N 1
ATOM 695 C CA . GLU A 1 87 ? 6.657 1.821 -3.690 1.00 73.31 87 GLU A CA 1
ATOM 696 C C . GLU A 1 87 ? 6.340 3.067 -4.518 1.00 73.31 87 GLU A C 1
ATOM 698 O O . GLU A 1 87 ? 5.905 2.980 -5.666 1.00 73.31 87 GLU A O 1
ATOM 703 N N . SER A 1 88 ? 6.563 4.245 -3.935 1.00 68.62 88 SER A N 1
ATOM 704 C CA . SER A 1 88 ? 6.539 5.489 -4.706 1.00 68.62 88 SER A CA 1
ATOM 705 C C . SER A 1 88 ? 7.615 5.442 -5.790 1.00 68.62 88 SER A C 1
ATOM 707 O O . SER A 1 88 ? 8.795 5.274 -5.481 1.00 68.62 88 SER A O 1
ATOM 709 N N . CYS A 1 89 ? 7.204 5.636 -7.042 1.00 68.12 89 CYS A N 1
ATOM 710 C CA . CYS A 1 89 ? 8.090 5.854 -8.179 1.00 68.12 89 CYS A CA 1
ATOM 711 C C . CYS A 1 89 ? 7.986 7.314 -8.655 1.00 68.12 89 CYS A C 1
ATOM 713 O O . CYS A 1 89 ? 6.988 7.989 -8.385 1.00 68.12 89 CYS A O 1
ATOM 715 N N . SER A 1 90 ? 9.037 7.842 -9.293 1.00 74.31 90 SER A N 1
ATOM 716 C CA . SER A 1 90 ? 8.968 9.176 -9.904 1.00 74.31 90 SER A CA 1
ATOM 717 C C . SER A 1 90 ? 8.067 9.147 -11.142 1.00 74.31 90 SER A C 1
ATOM 719 O O . SER A 1 90 ? 7.856 8.083 -11.725 1.00 74.31 90 SER A O 1
ATOM 721 N N . LEU A 1 91 ? 7.569 10.313 -11.573 1.00 73.31 91 LEU A N 1
ATOM 722 C CA . LEU A 1 91 ? 6.812 10.418 -12.827 1.00 73.31 91 LEU A CA 1
ATOM 723 C C . LEU A 1 91 ? 7.616 9.855 -14.007 1.00 73.31 91 LEU A C 1
ATOM 725 O O . LEU A 1 91 ? 7.078 9.111 -14.814 1.00 73.31 91 LEU A O 1
ATOM 729 N N . GLU A 1 92 ? 8.915 10.138 -14.041 1.00 72.75 92 GLU A N 1
ATOM 730 C CA . GLU A 1 92 ? 9.838 9.608 -15.042 1.00 72.75 92 GLU A CA 1
ATOM 731 C C . GLU A 1 92 ? 9.937 8.076 -14.982 1.00 72.75 92 GLU A C 1
ATOM 733 O O . GLU A 1 92 ? 9.858 7.406 -16.005 1.00 72.75 92 GLU A O 1
ATOM 738 N N . THR A 1 93 ? 10.027 7.488 -13.783 1.00 74.56 93 THR A N 1
ATOM 739 C CA . THR A 1 93 ? 10.021 6.022 -13.632 1.00 74.56 93 THR A CA 1
ATOM 740 C C . THR A 1 93 ? 8.708 5.416 -14.124 1.00 74.56 93 THR A C 1
ATOM 742 O O . THR A 1 93 ? 8.726 4.382 -14.788 1.00 74.56 93 THR A O 1
ATOM 745 N N . LEU A 1 94 ? 7.574 6.058 -13.831 1.00 79.19 94 LEU A N 1
ATOM 746 C CA . LEU A 1 94 ? 6.269 5.610 -14.310 1.00 79.19 94 LEU A CA 1
ATOM 747 C C . LEU A 1 94 ? 6.172 5.701 -15.838 1.00 79.19 94 LEU A C 1
ATOM 749 O O . LEU A 1 94 ? 5.727 4.752 -16.474 1.00 79.19 94 LEU A O 1
ATOM 753 N N . GLN A 1 95 ? 6.620 6.809 -16.428 1.00 81.31 95 GLN A N 1
ATOM 754 C CA . GLN A 1 95 ? 6.652 7.002 -17.879 1.00 81.31 95 GLN A CA 1
ATOM 755 C C . GLN A 1 95 ? 7.544 5.959 -18.562 1.00 81.31 95 GLN A C 1
ATOM 757 O O . GLN A 1 95 ? 7.122 5.343 -19.537 1.00 81.31 95 GLN A O 1
ATOM 762 N N . ASN A 1 96 ? 8.726 5.687 -18.003 1.00 77.19 96 ASN A N 1
ATOM 763 C CA . ASN A 1 96 ? 9.628 4.650 -18.501 1.00 77.19 96 ASN A CA 1
ATOM 764 C C . ASN A 1 96 ? 8.988 3.258 -18.423 1.00 77.19 96 ASN A C 1
ATOM 766 O O . ASN A 1 96 ? 9.072 2.484 -19.374 1.00 77.19 96 ASN A O 1
ATOM 770 N N . ALA A 1 97 ? 8.308 2.942 -17.317 1.00 82.50 97 ALA A N 1
ATOM 771 C CA . ALA A 1 97 ? 7.592 1.678 -17.169 1.00 82.50 97 ALA A CA 1
ATOM 772 C C . ALA A 1 97 ? 6.457 1.539 -18.196 1.00 82.50 97 ALA A C 1
ATOM 774 O O . ALA A 1 97 ? 6.341 0.496 -18.835 1.00 82.50 97 ALA A O 1
ATOM 775 N N . LEU A 1 98 ? 5.655 2.590 -18.397 1.00 85.38 98 LEU A N 1
ATOM 776 C CA . LEU A 1 98 ? 4.580 2.597 -19.393 1.00 85.38 98 LEU A CA 1
ATOM 777 C C . LEU A 1 98 ? 5.123 2.424 -20.815 1.00 85.38 98 LEU A C 1
ATOM 779 O O . LEU A 1 98 ? 4.574 1.625 -21.567 1.00 85.38 98 LEU A O 1
ATOM 783 N N . ALA A 1 99 ? 6.234 3.081 -21.156 1.00 83.81 99 ALA A N 1
ATOM 784 C CA . ALA A 1 99 ? 6.882 2.927 -22.457 1.00 83.81 99 ALA A CA 1
ATOM 785 C C . ALA A 1 99 ? 7.379 1.489 -22.701 1.00 83.81 99 ALA A C 1
ATOM 787 O O . ALA A 1 99 ? 7.244 0.960 -23.805 1.00 83.81 99 ALA A O 1
ATOM 788 N N . ILE A 1 100 ? 7.922 0.824 -21.674 1.00 85.81 100 ILE A N 1
ATOM 789 C CA . ILE A 1 100 ? 8.325 -0.590 -21.763 1.00 85.81 100 ILE A CA 1
ATOM 790 C C . ILE A 1 100 ? 7.100 -1.485 -21.969 1.00 85.81 100 ILE A C 1
ATOM 792 O O . ILE A 1 100 ? 7.112 -2.337 -22.856 1.00 85.81 100 ILE A O 1
ATOM 796 N N . LEU A 1 101 ? 6.040 -1.288 -21.179 1.00 89.00 101 LEU A N 1
ATOM 797 C CA . LEU A 1 101 ? 4.814 -2.083 -21.283 1.00 89.00 101 LEU A CA 1
ATOM 798 C C . LEU A 1 101 ? 4.117 -1.894 -22.636 1.00 89.00 101 LEU A C 1
ATOM 800 O O . LEU A 1 101 ? 3.578 -2.856 -23.177 1.00 89.00 101 LEU A O 1
ATOM 804 N N . GLU A 1 102 ? 4.153 -0.690 -23.203 1.00 87.56 102 GLU A N 1
ATOM 805 C CA . GLU A 1 102 ? 3.638 -0.413 -24.545 1.00 87.56 102 GLU A CA 1
ATOM 806 C C . GLU A 1 102 ? 4.490 -1.093 -25.623 1.00 87.56 102 GLU A C 1
ATOM 808 O O . GLU A 1 102 ? 3.961 -1.807 -26.474 1.00 87.56 102 GLU A O 1
ATOM 813 N N . ARG A 1 103 ? 5.823 -0.997 -25.531 1.00 91.81 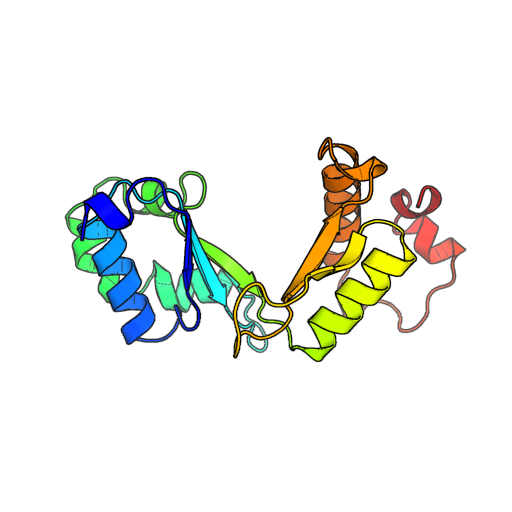103 ARG A N 1
ATOM 814 C CA . ARG A 1 103 ? 6.750 -1.704 -26.432 1.00 91.81 103 ARG A CA 1
ATOM 815 C C . ARG A 1 103 ? 6.582 -3.225 -26.375 1.00 91.81 103 ARG A C 1
ATOM 817 O O . ARG A 1 103 ? 6.735 -3.897 -27.391 1.00 91.81 103 ARG A O 1
ATOM 824 N N . TRP A 1 104 ? 6.270 -3.778 -25.207 1.00 91.56 104 TRP A N 1
ATOM 825 C CA . TRP A 1 104 ? 5.975 -5.204 -25.025 1.00 91.56 104 TRP A CA 1
ATOM 826 C C . TRP A 1 104 ? 4.545 -5.584 -25.418 1.00 91.56 104 TRP A C 1
ATOM 828 O O . TRP A 1 104 ? 4.147 -6.732 -25.235 1.00 91.56 104 TRP A O 1
ATOM 838 N N . SER A 1 105 ? 3.765 -4.644 -25.963 1.00 92.81 105 SER A N 1
ATOM 839 C CA . SER A 1 105 ? 2.365 -4.852 -26.338 1.00 92.81 105 SER A CA 1
ATOM 840 C C . SER A 1 105 ? 1.500 -5.340 -25.171 1.00 92.81 105 SER A C 1
ATOM 842 O O . SER A 1 105 ? 0.550 -6.093 -25.375 1.00 92.81 105 SER A O 1
ATOM 844 N N . VAL A 1 106 ? 1.820 -4.931 -23.939 1.00 91.12 106 VAL A N 1
ATOM 845 C CA . VAL A 1 106 ? 1.012 -5.204 -22.739 1.00 91.12 106 VAL A CA 1
ATOM 846 C C . VAL A 1 106 ? -0.103 -4.177 -22.605 1.00 91.12 106 VAL A C 1
ATOM 848 O O . VAL A 1 106 ? -1.245 -4.531 -22.311 1.00 91.12 106 VAL A O 1
ATOM 851 N N . VAL A 1 107 ? 0.215 -2.907 -22.868 1.00 92.81 107 VAL A N 1
ATOM 852 C CA . VAL A 1 107 ? -0.734 -1.789 -22.809 1.00 92.81 107 VAL A CA 1
ATOM 853 C C . VAL A 1 107 ? -0.693 -0.948 -24.081 1.00 92.81 107 VAL A C 1
ATOM 855 O O . VAL A 1 107 ? 0.263 -1.028 -24.844 1.00 92.81 107 VAL A O 1
ATOM 858 N N . HIS A 1 108 ? -1.715 -0.121 -24.286 1.00 93.06 108 HIS A N 1
ATOM 859 C CA . HIS A 1 108 ? -1.714 0.958 -25.270 1.00 93.06 108 HIS A CA 1
ATOM 860 C C . HIS A 1 108 ? -2.280 2.256 -24.678 1.00 93.06 108 HIS A C 1
ATOM 862 O O . HIS A 1 108 ? -3.213 2.247 -23.867 1.00 93.06 108 HIS A O 1
ATOM 868 N N . MET A 1 109 ? -1.642 3.357 -25.075 1.00 89.50 109 MET A N 1
ATOM 869 C CA . MET A 1 109 ? -1.959 4.758 -24.788 1.00 89.50 109 MET A CA 1
ATOM 870 C C . MET A 1 109 ? -3.204 5.295 -25.522 1.00 89.50 109 MET A C 1
ATOM 872 O O . MET A 1 109 ? -3.099 5.456 -26.734 1.00 89.50 109 MET A O 1
ATOM 876 N N . VAL A 1 110 ? -4.336 5.649 -24.892 1.00 90.50 110 VAL A N 1
ATOM 877 C CA . VAL A 1 110 ? -5.448 6.343 -25.598 1.00 90.50 110 VAL A CA 1
ATOM 878 C C . VAL A 1 110 ? -5.751 7.704 -24.977 1.00 90.50 110 VAL A C 1
ATOM 880 O O . VAL A 1 110 ? -5.963 7.812 -23.774 1.00 90.50 110 VAL A O 1
ATOM 883 N N . GLN A 1 111 ? -5.799 8.759 -25.795 1.00 88.00 111 GLN A N 1
ATOM 884 C CA . GLN A 1 111 ? -6.245 10.083 -25.353 1.00 88.00 111 GLN A CA 1
ATOM 885 C C . GLN A 1 111 ? -7.760 10.201 -25.505 1.00 88.00 111 GLN A C 1
ATOM 887 O O . GLN A 1 111 ? -8.283 10.161 -26.617 1.00 88.00 111 GLN A O 1
ATOM 892 N N . GLU A 1 112 ? -8.464 10.389 -24.394 1.00 85.88 112 GLU A N 1
ATOM 893 C CA . GLU A 1 112 ? -9.867 10.772 -24.411 1.00 85.88 112 GLU A CA 1
ATOM 894 C C . GLU A 1 112 ? -10.013 12.299 -24.422 1.00 85.88 112 GLU A C 1
ATOM 896 O O . GLU A 1 112 ? -9.423 12.995 -23.580 1.00 85.88 112 GLU A O 1
ATOM 901 N N . PRO A 1 113 ? -10.835 12.842 -25.337 1.00 81.38 113 PRO A N 1
ATOM 902 C CA . PRO A 1 113 ? -11.116 14.264 -25.372 1.00 81.38 113 PRO A CA 1
ATOM 903 C C . PRO A 1 113 ? -11.897 14.700 -24.128 1.00 81.38 113 PRO A C 1
ATOM 905 O O . PRO A 1 113 ? -12.709 13.966 -23.559 1.00 81.38 113 PRO A O 1
ATOM 908 N N . ALA A 1 114 ? -11.667 15.943 -23.716 1.00 81.06 114 ALA A N 1
ATOM 909 C CA . ALA A 1 114 ? -12.381 16.561 -22.613 1.00 81.06 114 ALA A CA 1
ATOM 910 C C . ALA A 1 114 ? -13.891 16.647 -22.904 1.00 81.06 114 ALA A C 1
ATOM 912 O O . ALA A 1 114 ? -14.316 17.253 -23.885 1.00 81.06 114 ALA A O 1
ATOM 913 N N . LYS A 1 115 ? -14.709 16.053 -22.025 1.00 77.38 115 LYS A N 1
ATOM 914 C CA . LYS A 1 115 ? -16.177 15.994 -22.176 1.00 7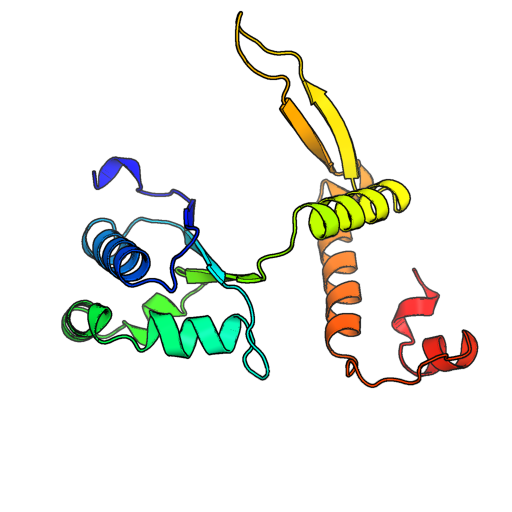7.38 115 LYS A CA 1
ATOM 915 C C . LYS A 1 115 ? -16.880 17.334 -21.908 1.00 77.38 115 LYS A C 1
ATOM 917 O O . LYS A 1 115 ? -18.040 17.496 -22.268 1.00 77.38 115 LYS A O 1
ATOM 922 N N . THR A 1 116 ? -16.196 18.296 -21.291 1.00 79.94 116 THR A N 1
ATOM 923 C CA . THR A 1 116 ? -16.731 19.619 -20.933 1.00 79.94 116 THR A CA 1
ATOM 924 C C . THR A 1 116 ? -15.712 20.723 -21.201 1.00 79.94 116 THR A C 1
ATOM 926 O O . THR A 1 116 ? -14.500 20.519 -21.102 1.00 79.94 116 THR A O 1
ATOM 929 N N . ARG A 1 117 ? -16.205 21.926 -21.530 1.00 64.56 117 ARG A N 1
ATOM 930 C CA . ARG A 1 117 ? -15.372 23.122 -21.736 1.00 64.56 117 ARG A CA 1
ATOM 931 C C . ARG A 1 117 ? -14.582 23.422 -20.455 1.00 64.56 117 ARG A C 1
ATOM 933 O O . ARG A 1 117 ? -15.182 23.661 -19.414 1.00 64.56 117 ARG A O 1
ATOM 940 N N . GLY A 1 118 ? -13.252 23.397 -20.547 1.00 71.56 118 GLY A N 1
ATOM 941 C CA . GLY A 1 118 ? -12.336 23.628 -19.422 1.00 71.56 118 GLY A CA 1
ATOM 942 C C . GLY A 1 118 ? -11.802 22.364 -18.737 1.00 71.56 118 GLY A C 1
ATOM 943 O O . GLY A 1 118 ? -10.935 22.478 -17.876 1.00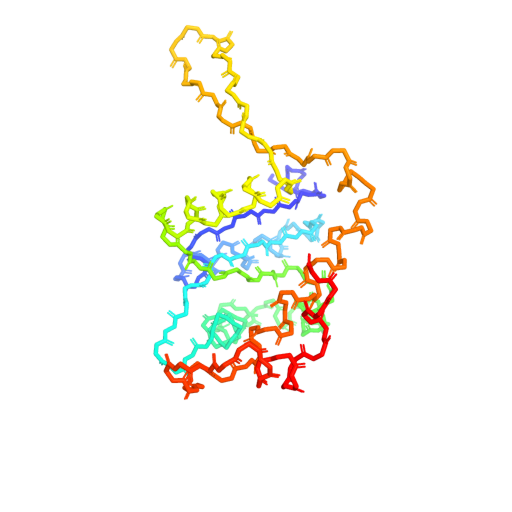 71.56 118 GLY A O 1
ATOM 944 N N . ALA A 1 119 ? -12.262 21.166 -19.116 1.00 73.38 119 ALA A N 1
ATOM 945 C CA . ALA A 1 119 ? -11.667 19.922 -18.630 1.00 73.38 119 ALA A CA 1
ATOM 946 C C . ALA A 1 119 ? -10.373 19.592 -19.392 1.00 73.38 119 ALA A C 1
ATOM 948 O O . ALA A 1 119 ? -10.238 19.887 -20.580 1.00 73.38 119 ALA A O 1
ATOM 949 N N . THR A 1 120 ? -9.415 18.966 -18.710 1.00 76.44 120 THR A N 1
ATOM 950 C CA . THR A 1 120 ? -8.187 18.468 -19.333 1.00 76.44 120 THR A CA 1
ATOM 951 C C . THR A 1 120 ? -8.439 17.134 -20.048 1.00 76.44 120 THR A C 1
ATOM 953 O O . THR A 1 120 ? -9.226 16.316 -19.552 1.00 76.44 120 THR A O 1
ATOM 956 N N . PRO A 1 121 ? -7.788 16.889 -21.202 1.00 78.06 121 PRO A N 1
ATOM 957 C CA . PRO A 1 121 ? -7.786 15.578 -21.844 1.00 78.06 121 PRO A CA 1
ATOM 958 C C . PRO A 1 121 ? -7.264 14.519 -20.874 1.00 78.06 121 PRO A C 1
ATOM 960 O O . PRO A 1 121 ? -6.361 14.793 -20.077 1.00 78.06 121 PRO A O 1
ATOM 963 N N . ARG A 1 122 ? -7.833 13.316 -20.927 1.00 83.81 122 ARG A N 1
ATOM 964 C CA . ARG A 1 122 ? -7.415 12.206 -20.065 1.00 83.81 122 ARG A CA 1
ATOM 965 C C . ARG A 1 122 ? -6.683 11.169 -20.893 1.00 83.81 122 ARG A C 1
ATOM 967 O O . ARG A 1 122 ? -7.158 10.776 -21.949 1.00 83.81 122 ARG A O 1
ATOM 974 N N . THR A 1 123 ? -5.555 10.693 -20.387 1.00 83.88 123 THR A N 1
ATOM 975 C CA . THR A 1 123 ? -4.861 9.542 -20.964 1.00 83.88 123 THR A CA 1
ATOM 976 C C . THR A 1 123 ? -5.350 8.274 -20.277 1.00 83.88 123 THR A C 1
ATOM 978 O O . THR A 1 123 ? -5.204 8.128 -19.064 1.00 83.88 123 THR A O 1
ATOM 981 N N . LEU A 1 124 ? -5.945 7.369 -21.045 1.00 86.56 124 LEU A N 1
ATOM 982 C CA . LEU A 1 124 ? -6.317 6.031 -20.615 1.00 86.56 124 LEU A CA 1
ATOM 983 C C . LEU A 1 124 ? -5.208 5.052 -20.983 1.00 86.56 124 LEU A C 1
ATOM 985 O O . LEU A 1 124 ? -4.767 5.026 -22.126 1.00 86.56 124 LEU A O 1
ATOM 989 N N . VAL A 1 125 ? -4.798 4.227 -20.023 1.00 89.06 125 VAL A N 1
ATOM 990 C CA . VAL A 1 125 ? -3.898 3.092 -20.252 1.00 89.06 125 VAL A CA 1
ATOM 991 C C . VAL A 1 125 ? -4.756 1.838 -20.333 1.00 89.06 125 VAL A C 1
ATOM 993 O O . VAL A 1 125 ? -5.401 1.468 -19.353 1.00 89.06 125 VAL A O 1
ATOM 996 N N . LEU A 1 126 ? -4.788 1.201 -21.500 1.00 90.62 126 LEU A N 1
ATOM 997 C CA . LEU A 1 126 ? -5.645 0.047 -21.766 1.00 90.62 126 LEU A CA 1
ATOM 998 C C . LEU A 1 126 ? -4.797 -1.205 -21.980 1.00 90.62 126 LEU A C 1
ATOM 1000 O O . LEU A 1 126 ? -3.798 -1.158 -22.693 1.00 90.62 126 LEU A O 1
ATOM 1004 N N . LEU A 1 127 ? -5.205 -2.338 -21.406 1.00 91.19 127 LEU A N 1
ATOM 1005 C CA . LEU A 1 127 ? -4.582 -3.629 -21.705 1.00 91.19 127 LEU A CA 1
ATOM 1006 C C . LEU A 1 127 ? -4.835 -4.004 -23.171 1.00 91.19 127 LEU A C 1
ATOM 1008 O O . LEU A 1 127 ? -5.921 -3.760 -23.707 1.00 91.19 127 LEU A O 1
ATOM 1012 N N . THR A 1 128 ? -3.851 -4.609 -23.830 1.00 93.31 128 THR A N 1
ATOM 1013 C CA . THR A 1 128 ? -4.074 -5.227 -25.146 1.00 93.31 128 THR A CA 1
ATOM 1014 C C . THR A 1 128 ? -4.903 -6.506 -24.999 1.00 93.31 128 THR A C 1
ATOM 1016 O O . THR A 1 128 ? -4.963 -7.095 -23.918 1.00 93.31 128 THR A O 1
ATOM 1019 N N . GLN A 1 129 ? -5.546 -6.953 -26.086 1.00 92.38 129 GLN A N 1
ATOM 1020 C CA . GLN A 1 129 ? -6.492 -8.082 -26.060 1.00 92.38 129 GLN A CA 1
ATOM 1021 C C . GLN A 1 129 ? -5.929 -9.349 -25.399 1.00 92.38 129 GLN A C 1
ATOM 1023 O O . GLN A 1 129 ? -6.654 -10.034 -24.684 1.00 92.38 129 GLN A O 1
ATOM 1028 N N . ARG A 1 130 ? -4.628 -9.625 -25.571 1.00 90.38 130 ARG A N 1
ATOM 1029 C CA . ARG A 1 130 ? -3.937 -10.770 -24.953 1.00 90.38 130 ARG A CA 1
ATOM 1030 C C . ARG A 1 130 ? -4.083 -10.813 -23.429 1.00 90.38 130 ARG A C 1
ATOM 1032 O O . ARG A 1 130 ? -4.080 -11.894 -22.855 1.00 90.38 130 ARG A O 1
ATOM 1039 N N . TYR A 1 131 ? -4.172 -9.656 -22.780 1.00 90.12 131 TYR A N 1
ATOM 1040 C CA . TYR A 1 131 ? -4.143 -9.534 -21.324 1.00 90.12 131 TYR A CA 1
ATOM 1041 C C . TYR A 1 131 ? -5.522 -9.277 -20.701 1.00 90.12 131 TYR A C 1
ATOM 1043 O O . TYR A 1 131 ? -5.607 -9.099 -19.488 1.00 90.12 131 TYR A O 1
ATOM 1051 N N . HIS A 1 132 ? -6.606 -9.255 -21.488 1.00 89.00 132 HIS A N 1
ATOM 1052 C CA . HIS A 1 132 ? -7.958 -8.942 -20.991 1.00 89.00 132 HIS A CA 1
ATOM 1053 C C . HIS A 1 132 ? -8.511 -9.982 -20.011 1.00 89.00 132 HIS A C 1
ATOM 1055 O O . HIS A 1 132 ? -9.274 -9.621 -19.121 1.00 89.00 132 HIS A O 1
ATOM 1061 N N . ASP A 1 133 ? -8.113 -11.249 -20.140 1.00 87.69 133 ASP A N 1
ATOM 1062 C CA . ASP A 1 133 ? -8.562 -12.335 -19.257 1.00 87.69 133 ASP A CA 1
ATOM 1063 C C . ASP A 1 133 ? -7.782 -12.424 -17.929 1.00 87.69 133 ASP A C 1
ATOM 1065 O O . ASP A 1 133 ? -8.099 -13.253 -17.075 1.00 87.69 133 ASP A O 1
ATOM 1069 N N . GLY A 1 134 ? -6.741 -11.598 -17.767 1.00 80.81 134 GLY A N 1
ATOM 1070 C CA . GLY A 1 134 ? -5.871 -11.541 -16.592 1.00 80.81 134 GLY A CA 1
ATOM 1071 C C . GLY A 1 134 ? -4.862 -12.689 -16.447 1.00 80.81 134 GLY A C 1
ATOM 1072 O O . GLY A 1 134 ? -3.845 -12.508 -15.779 1.00 80.81 134 GLY A O 1
ATOM 1073 N N . LYS A 1 135 ? -5.050 -13.843 -17.102 1.00 85.69 135 LYS A N 1
ATOM 1074 C CA . LYS A 1 135 ? -4.193 -15.030 -16.905 1.00 85.69 135 LYS A CA 1
ATOM 1075 C C . LYS A 1 135 ? -2.771 -14.793 -17.393 1.00 85.69 135 LYS A C 1
ATOM 1077 O O . LYS A 1 135 ? -1.804 -15.056 -16.674 1.00 85.69 135 LYS A O 1
ATOM 1082 N N . GLU A 1 136 ? -2.642 -14.267 -18.606 1.00 87.50 136 GLU A N 1
ATOM 1083 C CA . GLU A 1 136 ? -1.344 -13.929 -19.196 1.00 87.50 136 GLU A CA 1
ATOM 1084 C C . GLU A 1 136 ? -0.655 -12.792 -18.425 1.00 87.50 136 GLU A C 1
ATOM 1086 O O . GLU A 1 136 ? 0.573 -12.768 -18.301 1.00 87.50 136 GLU A O 1
ATOM 1091 N N . LEU A 1 137 ? -1.441 -11.871 -17.856 1.00 85.38 137 LEU A N 1
ATOM 1092 C CA . LEU A 1 137 ? -0.921 -10.742 -17.085 1.00 85.38 137 LEU A CA 1
ATOM 1093 C C . LEU A 1 137 ? -0.324 -11.226 -15.762 1.00 85.38 137 LEU A C 1
ATOM 1095 O O . LEU A 1 137 ? 0.773 -10.809 -15.391 1.00 85.38 137 LEU A O 1
ATOM 1099 N N . ASP A 1 138 ? -0.985 -12.178 -15.104 1.00 79.88 138 ASP A N 1
ATOM 1100 C CA . ASP A 1 138 ? -0.477 -12.826 -13.896 1.00 79.88 138 ASP A CA 1
ATOM 1101 C C . ASP A 1 138 ? 0.802 -13.627 -14.157 1.00 79.88 138 ASP A C 1
ATOM 1103 O O . ASP A 1 138 ? 1.729 -13.629 -13.340 1.00 79.88 138 ASP A O 1
ATOM 1107 N N . VAL A 1 139 ? 0.886 -14.324 -15.295 1.00 85.12 139 VAL A N 1
ATOM 1108 C CA . VAL A 1 139 ? 2.114 -15.024 -15.703 1.00 85.12 139 VAL A CA 1
ATOM 1109 C C . VAL A 1 139 ? 3.261 -14.029 -15.885 1.00 85.12 139 VAL A C 1
ATOM 1111 O O . VAL A 1 139 ? 4.349 -14.258 -15.350 1.00 85.12 139 VAL A O 1
ATOM 1114 N N . LEU A 1 140 ? 3.021 -12.910 -16.574 1.00 82.75 140 LEU A N 1
ATOM 1115 C CA . LEU A 1 140 ? 4.015 -11.852 -16.754 1.00 82.75 140 LEU A CA 1
ATOM 1116 C C . LEU A 1 140 ? 4.450 -11.247 -15.410 1.00 82.75 140 LEU A C 1
ATOM 1118 O O . LEU A 1 140 ? 5.648 -11.142 -15.141 1.00 82.75 140 LEU A O 1
ATOM 1122 N N . ALA A 1 141 ? 3.499 -10.915 -14.536 1.00 78.00 141 ALA A N 1
ATOM 1123 C CA . ALA A 1 141 ? 3.776 -10.352 -13.218 1.00 78.00 141 ALA A CA 1
ATOM 1124 C C . ALA A 1 141 ? 4.634 -11.292 -12.356 1.00 78.00 141 ALA A C 1
ATOM 1126 O O . ALA A 1 141 ? 5.604 -10.851 -11.734 1.00 78.00 141 ALA A O 1
ATOM 1127 N N . ARG A 1 142 ? 4.338 -12.600 -12.364 1.00 75.44 142 ARG A N 1
ATOM 1128 C CA . ARG A 1 142 ? 5.149 -13.611 -11.663 1.00 75.44 142 ARG A CA 1
ATOM 1129 C C . ARG A 1 142 ? 6.577 -13.681 -12.200 1.00 75.44 142 ARG A C 1
ATOM 1131 O O . ARG A 1 142 ? 7.509 -13.728 -11.402 1.00 75.44 142 ARG A O 1
ATOM 1138 N N . ARG A 1 143 ? 6.765 -13.633 -13.524 1.00 79.06 143 ARG A N 1
ATOM 1139 C CA . ARG A 1 143 ? 8.105 -13.614 -14.142 1.00 79.06 143 ARG A CA 1
ATOM 1140 C C . ARG A 1 143 ? 8.902 -12.379 -13.712 1.00 79.06 143 ARG A C 1
ATOM 1142 O O . ARG A 1 143 ? 10.047 -12.516 -13.289 1.00 79.06 143 ARG A O 1
ATOM 1149 N N . LEU A 1 144 ? 8.288 -11.195 -13.739 1.00 75.88 144 LEU A N 1
ATOM 1150 C CA . LEU A 1 144 ? 8.923 -9.946 -13.294 1.00 75.88 144 LEU A CA 1
ATOM 1151 C C . LEU A 1 144 ? 9.265 -9.960 -11.795 1.00 75.88 144 LEU A C 1
ATOM 1153 O O . LEU A 1 144 ? 10.304 -9.444 -11.385 1.00 75.88 144 LEU A O 1
ATOM 1157 N N . ALA A 1 145 ? 8.425 -10.579 -10.964 1.00 65.75 145 ALA A N 1
ATOM 1158 C CA . ALA A 1 145 ? 8.690 -10.712 -9.535 1.00 65.75 145 ALA A CA 1
ATOM 1159 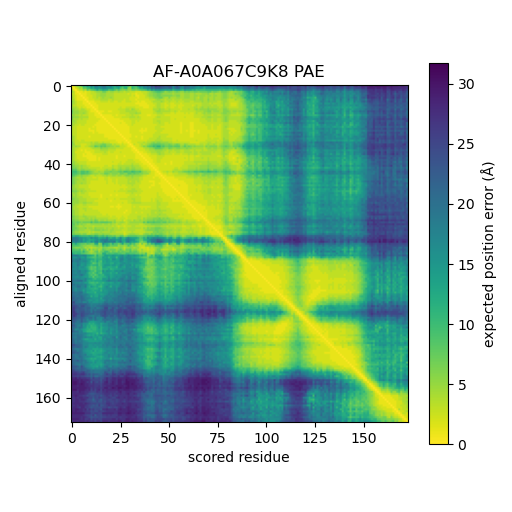C C . ALA A 1 145 ? 9.918 -11.593 -9.239 1.00 65.75 145 ALA A C 1
ATOM 1161 O O . ALA A 1 145 ? 10.658 -11.296 -8.300 1.00 65.75 145 ALA A O 1
ATOM 116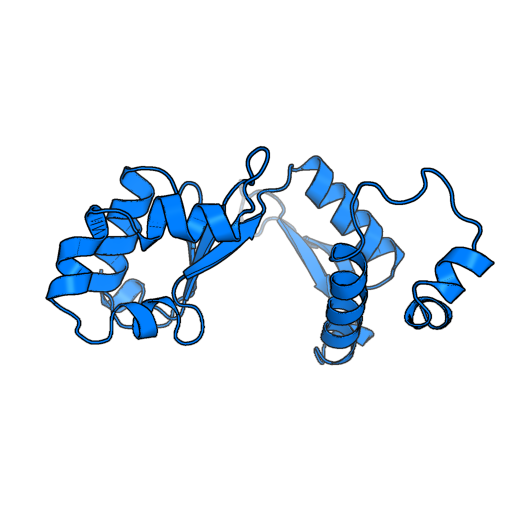2 N N . THR A 1 146 ? 10.170 -12.634 -10.041 1.00 66.31 146 THR A N 1
ATOM 1163 C CA . THR A 1 146 ? 11.373 -13.477 -9.923 1.00 66.31 146 THR A CA 1
ATOM 1164 C C . THR A 1 146 ? 12.650 -12.662 -10.129 1.00 66.31 146 THR A C 1
ATOM 1166 O O . THR A 1 146 ? 13.588 -12.791 -9.349 1.00 66.31 146 THR A O 1
ATOM 1169 N N . PHE A 1 147 ? 12.658 -11.747 -11.101 1.00 62.00 147 PHE A N 1
ATOM 1170 C CA . PHE A 1 147 ? 13.786 -10.840 -11.336 1.00 62.00 147 PHE A CA 1
ATOM 1171 C C . PHE A 1 147 ? 14.069 -9.893 -10.181 1.00 62.00 147 PHE A C 1
ATOM 1173 O O . PHE A 1 147 ? 15.219 -9.623 -9.855 1.00 62.00 147 PHE A O 1
ATOM 1180 N N . ARG A 1 148 ? 13.016 -9.386 -9.540 1.00 55.19 148 ARG A N 1
ATOM 1181 C CA . ARG A 1 148 ? 13.144 -8.420 -8.443 1.00 55.19 148 ARG A CA 1
ATOM 1182 C C . ARG A 1 148 ? 13.789 -9.024 -7.186 1.00 55.19 148 ARG A C 1
ATOM 1184 O O . ARG A 1 148 ? 14.192 -8.277 -6.302 1.00 55.19 148 ARG A O 1
ATOM 1191 N N . LYS A 1 149 ? 13.877 -10.360 -7.106 1.00 50.38 149 LYS A N 1
ATOM 1192 C CA . LYS A 1 149 ? 14.579 -11.103 -6.047 1.00 50.38 149 LYS A CA 1
ATOM 1193 C C . LYS A 1 149 ? 16.066 -11.335 -6.343 1.00 50.38 149 LYS A C 1
ATOM 1195 O O . LYS A 1 149 ? 16.766 -11.836 -5.469 1.00 50.38 149 LYS A O 1
ATOM 1200 N N . VAL A 1 150 ? 16.554 -10.972 -7.532 1.00 50.97 150 VAL A N 1
ATOM 1201 C CA . VAL A 1 150 ? 17.987 -11.004 -7.846 1.00 50.97 150 VAL A CA 1
ATOM 1202 C C . VAL A 1 150 ? 18.665 -9.843 -7.104 1.00 50.97 150 VAL A C 1
ATOM 1204 O O . VAL A 1 150 ? 18.171 -8.713 -7.178 1.00 50.97 150 VAL A O 1
ATOM 1207 N N . PRO A 1 151 ? 19.760 -10.075 -6.355 1.00 46.50 151 PRO A N 1
ATOM 1208 C CA . PRO A 1 151 ? 20.447 -9.013 -5.631 1.00 46.50 151 PRO A CA 1
ATOM 1209 C C . PRO A 1 151 ? 20.845 -7.865 -6.569 1.00 46.50 151 PRO A C 1
ATOM 1211 O O . PRO A 1 151 ? 21.497 -8.087 -7.585 1.00 46.50 151 PRO A O 1
ATOM 1214 N N . LEU A 1 152 ? 20.534 -6.618 -6.193 1.00 45.84 152 LEU A N 1
ATOM 1215 C CA . LEU A 1 152 ? 20.898 -5.397 -6.942 1.00 45.84 152 LEU A CA 1
ATOM 1216 C C . LEU A 1 152 ? 22.424 -5.189 -7.108 1.00 45.84 152 LEU A C 1
ATOM 1218 O O . LEU A 1 152 ? 22.844 -4.238 -7.761 1.00 45.84 152 LEU A O 1
ATOM 1222 N N . GLY A 1 153 ? 23.245 -6.051 -6.498 1.00 50.47 153 GLY A N 1
ATOM 1223 C CA . GLY A 1 153 ? 24.701 -6.112 -6.655 1.00 50.47 153 GLY A CA 1
ATOM 1224 C C . GLY A 1 153 ? 25.188 -7.187 -7.632 1.00 50.47 153 GLY A C 1
ATOM 1225 O O . GLY A 1 153 ? 26.380 -7.487 -7.621 1.00 50.47 153 GLY A O 1
ATOM 1226 N N . GLY A 1 154 ? 24.288 -7.785 -8.424 1.00 50.50 154 GLY A N 1
ATOM 1227 C CA . GLY A 1 154 ? 24.636 -8.735 -9.481 1.00 50.50 154 GLY A CA 1
ATOM 1228 C C . GLY A 1 154 ? 25.661 -8.168 -10.476 1.00 50.50 154 GLY A C 1
ATOM 1229 O O . GLY A 1 154 ? 25.883 -6.952 -10.521 1.00 50.50 154 GLY A O 1
ATOM 1230 N N . PRO A 1 155 ? 26.334 -9.040 -11.245 1.00 50.69 155 PRO A N 1
ATOM 1231 C CA . PRO A 1 155 ? 27.435 -8.651 -12.120 1.00 50.69 155 PRO A CA 1
ATOM 1232 C C . PRO A 1 155 ? 27.043 -7.474 -13.028 1.00 50.69 155 PRO A C 1
ATOM 1234 O O . PRO A 1 155 ? 25.976 -7.466 -13.637 1.00 50.69 155 PRO A O 1
ATOM 1237 N N . LYS A 1 156 ? 27.917 -6.456 -13.113 1.00 56.03 156 LYS A N 1
ATOM 1238 C CA . LYS A 1 156 ? 27.682 -5.209 -13.881 1.00 56.03 156 LYS A CA 1
ATOM 1239 C C . LYS A 1 156 ? 27.398 -5.453 -15.371 1.00 56.03 156 LYS A C 1
ATOM 1241 O O . LYS A 1 156 ? 26.860 -4.579 -16.043 1.00 56.03 156 LYS A O 1
ATOM 1246 N N . SER A 1 157 ? 27.778 -6.625 -15.862 1.00 56.59 157 SER A N 1
ATOM 1247 C CA . SER A 1 157 ? 27.472 -7.170 -17.176 1.00 56.59 157 SER A CA 1
ATOM 1248 C C . SER A 1 157 ? 27.467 -8.690 -17.058 1.00 56.59 157 SER A C 1
ATOM 1250 O O . SER A 1 157 ? 28.368 -9.245 -16.428 1.00 56.59 157 SER A O 1
ATOM 1252 N N . MET A 1 158 ? 26.497 -9.348 -17.676 1.00 64.81 158 MET A N 1
ATOM 1253 C CA . MET A 1 158 ? 26.421 -10.803 -17.761 1.00 64.81 158 MET A CA 1
ATOM 1254 C C . MET A 1 158 ? 26.101 -11.182 -19.204 1.00 64.81 158 MET A C 1
ATOM 1256 O O . MET A 1 158 ? 25.326 -10.476 -19.857 1.00 64.81 158 MET A O 1
ATOM 1260 N N . ASP A 1 159 ? 26.727 -12.243 -19.710 1.00 79.19 159 ASP A N 1
ATOM 1261 C CA . ASP A 1 159 ? 26.397 -12.768 -21.031 1.00 79.19 159 ASP A CA 1
ATOM 1262 C C . ASP A 1 159 ? 24.957 -13.309 -21.046 1.00 79.19 159 ASP A C 1
ATOM 1264 O O . ASP A 1 159 ? 24.411 -13.705 -20.012 1.00 79.19 159 ASP A O 1
ATOM 1268 N N . ILE A 1 160 ? 24.315 -13.313 -22.216 1.00 69.56 160 ILE A N 1
ATOM 1269 C CA . ILE A 1 160 ? 22.938 -13.800 -22.353 1.00 69.56 160 ILE A CA 1
ATOM 1270 C C . ILE A 1 160 ? 22.846 -15.277 -21.947 1.00 69.56 160 ILE A C 1
ATOM 1272 O O . ILE A 1 160 ? 21.868 -15.661 -21.309 1.00 69.56 160 ILE A O 1
ATOM 1276 N N . ALA A 1 161 ? 23.850 -16.100 -22.260 1.00 76.12 161 ALA A N 1
ATOM 1277 C CA . ALA A 1 161 ? 23.869 -17.505 -21.866 1.00 76.12 161 ALA A CA 1
ATOM 1278 C C . ALA A 1 161 ? 23.913 -17.668 -20.338 1.00 76.12 161 ALA A C 1
ATOM 1280 O O . ALA A 1 161 ? 23.154 -18.465 -19.787 1.00 76.12 161 ALA A O 1
ATOM 1281 N N . ASP A 1 162 ? 24.726 -16.859 -19.659 1.00 73.88 162 ASP A N 1
ATOM 1282 C CA . ASP A 1 162 ? 24.855 -16.870 -18.199 1.00 73.88 162 ASP A CA 1
ATOM 1283 C C . ASP A 1 162 ? 23.570 -16.364 -17.519 1.00 73.88 162 ASP A C 1
ATOM 1285 O O . ASP A 1 162 ? 23.091 -16.956 -16.552 1.00 73.88 162 ASP A O 1
ATOM 1289 N N . LEU A 1 163 ? 22.924 -15.338 -18.089 1.00 68.12 163 LEU A N 1
ATOM 1290 C CA . LEU A 1 163 ? 21.626 -14.839 -17.622 1.00 68.12 163 LEU A CA 1
ATOM 1291 C C . LEU A 1 163 ? 20.513 -15.881 -17.761 1.00 68.12 163 LEU A C 1
ATOM 1293 O O . LEU A 1 163 ? 19.673 -16.021 -16.871 1.00 68.12 163 LEU A O 1
ATOM 1297 N N . LEU A 1 164 ? 20.499 -16.613 -18.874 1.00 71.56 164 LEU A N 1
ATOM 1298 C CA . LEU A 1 164 ? 19.551 -17.700 -19.100 1.00 71.56 164 LEU A CA 1
ATOM 1299 C C . LEU A 1 164 ? 19.843 -18.913 -18.207 1.00 71.56 164 LEU A C 1
ATOM 1301 O O . LEU A 1 164 ? 18.906 -19.617 -17.834 1.00 71.56 164 LEU A O 1
ATOM 1305 N N . ALA A 1 165 ? 21.103 -19.147 -17.833 1.00 75.12 165 ALA A N 1
ATOM 1306 C CA . ALA A 1 165 ? 21.480 -20.194 -16.888 1.00 75.12 165 ALA A CA 1
ATOM 1307 C C . ALA A 1 165 ? 21.040 -19.860 -15.453 1.00 75.12 165 ALA A C 1
ATOM 1309 O O . ALA A 1 165 ? 20.483 -20.720 -14.769 1.00 75.12 165 ALA A O 1
ATOM 1310 N N . GLU A 1 166 ? 21.224 -18.612 -15.009 1.00 65.12 166 GLU A N 1
ATOM 1311 C CA . GLU A 1 166 ? 20.769 -18.158 -13.688 1.00 65.12 166 GLU A CA 1
ATOM 1312 C C . GLU A 1 166 ? 19.242 -18.022 -13.604 1.00 65.12 166 GLU A C 1
ATOM 1314 O O . GLU A 1 166 ? 18.644 -18.282 -12.556 1.00 65.12 166 GLU A O 1
ATOM 1319 N N . ILE A 1 167 ? 18.588 -17.636 -14.705 1.00 65.56 167 ILE A N 1
ATOM 1320 C CA . ILE A 1 167 ? 17.137 -17.421 -14.763 1.00 65.56 167 ILE A CA 1
ATOM 1321 C C . ILE A 1 167 ? 16.542 -18.156 -15.978 1.00 65.56 167 ILE A C 1
ATOM 1323 O O . ILE A 1 167 ? 16.126 -17.524 -16.953 1.00 65.56 167 ILE A O 1
ATOM 1327 N N . PRO A 1 168 ? 16.378 -19.493 -15.919 1.00 66.12 168 PRO A N 1
ATOM 1328 C CA . PRO A 1 168 ? 15.883 -20.291 -17.051 1.00 66.12 168 PRO A CA 1
ATOM 1329 C C . PRO A 1 168 ? 14.498 -19.878 -17.571 1.00 66.12 168 PRO A C 1
ATOM 1331 O O . PRO A 1 168 ? 14.145 -20.130 -18.723 1.00 66.12 168 PRO A O 1
ATOM 1334 N N . GLY A 1 169 ? 13.695 -19.206 -16.737 1.00 56.06 169 GLY A N 1
ATOM 1335 C CA . GLY A 1 169 ? 12.383 -18.673 -17.115 1.00 56.06 169 GLY A CA 1
ATOM 1336 C C . GLY A 1 169 ? 12.417 -17.571 -18.183 1.00 56.06 169 GLY A C 1
ATOM 1337 O O . GLY A 1 169 ? 11.372 -17.272 -18.760 1.00 56.06 169 GLY A O 1
ATOM 1338 N N . LEU A 1 170 ? 13.589 -16.987 -18.459 1.00 54.97 170 LEU A N 1
ATOM 1339 C CA . LEU A 1 170 ? 13.787 -15.949 -19.471 1.00 54.97 170 LEU A CA 1
ATOM 1340 C C . LEU A 1 170 ? 13.830 -16.449 -20.903 1.00 54.97 170 LEU A C 1
ATOM 1342 O O . LEU A 1 170 ? 13.480 -15.698 -21.804 1.00 54.97 170 LEU A O 1
ATOM 1346 N N . ALA A 1 171 ? 14.211 -17.706 -21.123 1.00 61.59 171 ALA A N 1
ATOM 1347 C CA . ALA A 1 171 ? 14.353 -18.261 -22.470 1.00 61.59 171 ALA A CA 1
ATOM 1348 C C . ALA A 1 171 ? 13.022 -18.309 -23.252 1.00 61.59 171 ALA A C 1
ATOM 1350 O O . ALA A 1 171 ? 12.996 -18.677 -24.421 1.00 61.59 171 ALA A O 1
ATOM 1351 N N . LYS A 1 172 ? 11.905 -17.999 -22.581 1.00 54.59 172 LYS A N 1
ATOM 1352 C CA . LYS A 1 172 ? 10.529 -18.069 -23.088 1.00 54.59 172 LYS A CA 1
ATOM 1353 C C . LYS A 1 172 ? 9.786 -16.729 -22.998 1.00 54.59 172 LYS A C 1
ATOM 1355 O O . LYS A 1 172 ? 8.549 -16.729 -22.997 1.00 54.59 172 LYS A O 1
ATOM 1360 N N . LEU A 1 173 ? 10.501 -15.627 -22.771 1.00 50.47 173 LEU A N 1
ATOM 1361 C CA . LEU A 1 173 ? 9.992 -14.260 -22.930 1.00 50.47 173 LEU A CA 1
ATOM 1362 C C . LEU A 1 173 ? 10.231 -13.813 -24.372 1.00 50.47 173 LEU A C 1
ATOM 1364 O O . LEU A 1 173 ? 9.286 -13.210 -24.921 1.00 50.47 173 LEU A O 1
#

Radius of gyration: 20.36 Å; Cα contacts (8 Å, |Δi|>4): 179; chains: 1; bounding box: 50×44×49 Å

Sequence (173 aa):
MEDFYAGKGLFLTGGTGFIGKVVIEKLLRCTPDIDKIYVLVRPKKGRSAADRLESDVISSAIFNRLRSERSDFDTFMYHERIIAHYESCSLETLQNALAILERWSVVHMVQEPAKTRGATPRTLVLLTQRYHDGKELDVLARRLATFRKVPLGGPKSMDIADLLAEIPGLAKL

Solvent-accessible surface area (backbone atoms only — not comparable to full-atom values): 10125 Å² total; per-residue (Å²): 113,44,79,78,42,46,71,34,74,43,83,37,76,54,31,68,40,73,68,32,39,53,52,50,48,49,42,59,72,62,30,75,53,43,58,29,36,37,29,43,28,65,61,52,97,97,36,50,32,67,56,42,45,44,66,53,38,68,68,29,73,83,41,49,60,56,48,73,78,29,96,53,39,69,55,55,52,60,55,94,34,38,61,38,77,40,68,64,69,53,72,65,54,49,51,52,50,51,52,50,35,37,76,69,59,47,33,47,86,42,79,44,77,47,93,48,95,89,53,71,67,43,79,45,82,38,68,29,80,83,39,70,83,44,61,58,44,52,53,52,53,53,56,55,52,60,57,72,70,52,64,94,80,57,74,98,70,73,55,69,69,58,50,36,68,80,39,61,78,57,80,78,113

Organism: Saprolegnia parasitica (strain CBS 223.65) (NCBI:txid695850)

Mean predicted aligned error: 12.59 Å

Foldseek 3Di:
DQVVQAAEEAEDEPCLPPVNLLVLLCCVVRHVRHPAYEYEAAADVVGDSVNSCVVRHLPDPSCVVVVVVDPCSVCSCVVVHNYHYDHDDDPVRVVVVLVVCVVVQQWDWDWDDDPDPPDDIDIDIGGHPVCPVVPVVVVVVVLVVVVVPPPPPPDPDDDPVRVCVVPVVVVPD

pLDDT: mean 80.16, std 12.45, range [45.84, 94.88]

Nearest PDB structures (foldseek):
  7eoz-assembly1_A  TM=8.746E-01  e=5.818E-06  Oryza sativa Japonica Group
  7eoz-assembly2_B  TM=7.618E-01  e=2.504E-06  Oryza sativa Japonica Group
  1j0r-assembly2_B  TM=4.056E-01  e=2.942E-01  Bacillus subtilis
  2dpd-assembly1_B  TM=4.894E-01  e=9.456E-01  Bacillus subtilis
  2efw-assembly2_F  TM=3.637E-01  e=1.809E+00  Bacillus subtilis

Secondary structure (DSSP, 8-state):
-HHHHTT-EEEEETTTSHHHHHHHHHHHHH-TT--EEEEEE--BTTB-HHHHIIIIIITSGGGHHHHHH-TTHHHHHHSTTSEEEEE---HHHHHHHHHHHHHTTSEEEEEEPPSSTTPPPEEEEEE-GGGTTSHHHHHHHHHHHHHHTS-TTS-SS--HHHHHHH-GGGGG-